Protein AF-A0A356R6W8-F1 (afdb_monomer_lite)

pLDDT: mean 94.76, std 9.25, range [46.16, 98.75]

Foldseek 3Di:
DVDDQPDFADPLQVLLFFDPVCNVVDDPFTWAADLDQDDQFGIAGPVSPDTDGQVRTPDHAQSNDPDPQRDQAQLPGDGLVQLLVCCLPPVDDCVLVVLVVCVVVVSGPLSRRHSRSDDSSVVVVVSNVVSNVCVVVVND

Structure (mmCIF, N/CA/C/O backbone):
data_AF-A0A356R6W8-F1
#
_entry.id   AF-A0A356R6W8-F1
#
loop_
_atom_site.group_PDB
_atom_site.id
_atom_site.type_symbol
_atom_site.label_atom_id
_atom_site.label_alt_id
_atom_site.label_comp_id
_atom_site.label_asym_id
_atom_site.label_entity_id
_atom_site.label_seq_id
_atom_site.pdbx_PDB_ins_code
_atom_site.Cartn_x
_atom_site.Cartn_y
_atom_site.Cartn_z
_atom_site.occupancy
_atom_site.B_iso_or_equiv
_atom_site.auth_seq_id
_atom_site.auth_comp_id
_atom_site.auth_asym_id
_atom_site.auth_atom_id
_atom_site.pdbx_PDB_model_num
ATOM 1 N N . MET A 1 1 ? 0.625 14.609 -14.101 1.00 47.19 1 MET A N 1
ATOM 2 C CA . MET A 1 1 ? 0.815 14.071 -12.732 1.00 47.19 1 MET A CA 1
ATOM 3 C C . MET A 1 1 ? 0.903 15.241 -11.751 1.00 47.19 1 MET A C 1
ATOM 5 O O . MET A 1 1 ? 1.770 16.088 -11.930 1.00 47.19 1 MET A O 1
ATOM 9 N N . ASN A 1 2 ? -0.003 15.350 -10.770 1.00 46.16 2 ASN A N 1
ATOM 10 C CA . ASN A 1 2 ? 0.081 16.387 -9.728 1.00 46.16 2 ASN A CA 1
ATOM 11 C C . ASN A 1 2 ? 1.222 16.033 -8.756 1.00 46.16 2 ASN A C 1
ATOM 13 O O . ASN A 1 2 ? 1.023 15.275 -7.814 1.00 46.16 2 ASN A O 1
ATOM 17 N N . GLY A 1 3 ? 2.418 16.563 -9.033 1.00 51.72 3 GLY A N 1
ATOM 18 C CA . GLY A 1 3 ? 3.657 16.299 -8.295 1.00 51.72 3 GLY A CA 1
ATOM 19 C C . GLY A 1 3 ? 4.429 15.104 -8.860 1.00 51.72 3 GLY A C 1
ATOM 20 O O . GLY A 1 3 ? 3.899 13.998 -8.941 1.00 51.72 3 GLY A O 1
ATOM 21 N N . LYS A 1 4 ? 5.690 15.317 -9.264 1.00 49.75 4 LYS A N 1
ATOM 22 C CA . LYS A 1 4 ? 6.580 14.215 -9.653 1.00 49.75 4 LYS A CA 1
ATOM 23 C C . LYS A 1 4 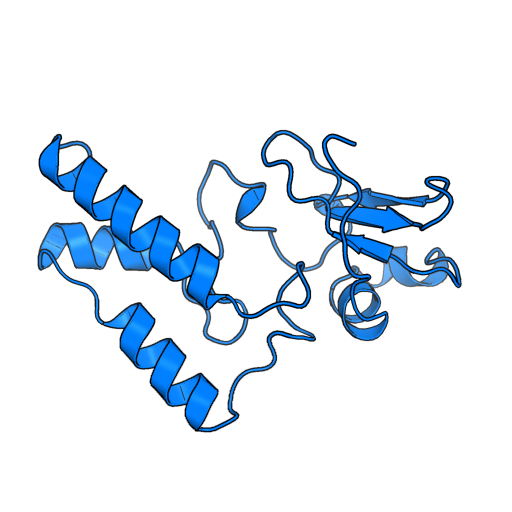? 6.798 13.310 -8.433 1.00 49.75 4 LYS A C 1
ATOM 25 O O . LYS A 1 4 ? 7.218 13.823 -7.390 1.00 49.75 4 LYS A O 1
ATOM 30 N N . PRO A 1 5 ? 6.539 11.997 -8.532 1.00 57.72 5 PRO A N 1
ATOM 31 C CA . PRO A 1 5 ? 6.929 11.053 -7.496 1.00 57.72 5 PRO A CA 1
ATOM 32 C C . PRO A 1 5 ? 8.425 11.219 -7.202 1.00 57.72 5 PRO A C 1
ATOM 34 O O . PRO A 1 5 ? 9.250 11.236 -8.113 1.00 57.72 5 PRO A O 1
ATOM 37 N N . THR A 1 6 ? 8.786 11.413 -5.936 1.00 67.94 6 THR A N 1
ATOM 38 C CA . THR A 1 6 ? 10.142 11.865 -5.580 1.00 67.94 6 THR A CA 1
ATOM 39 C C . THR A 1 6 ? 11.169 10.736 -5.537 1.00 67.94 6 THR A C 1
ATOM 41 O O . THR A 1 6 ? 12.367 11.014 -5.492 1.00 67.94 6 THR A O 1
ATOM 44 N N . LYS A 1 7 ? 10.729 9.468 -5.548 1.00 87.69 7 LYS A N 1
ATOM 45 C CA . LYS A 1 7 ? 11.596 8.282 -5.542 1.00 87.69 7 LYS A CA 1
ATOM 46 C C . LYS A 1 7 ? 11.011 7.156 -6.403 1.00 87.69 7 LYS A C 1
ATOM 48 O O . LYS A 1 7 ? 9.799 6.935 -6.334 1.00 87.69 7 LYS A O 1
ATOM 53 N N . PRO A 1 8 ? 11.845 6.441 -7.177 1.00 94.50 8 PRO A N 1
ATOM 54 C CA . PRO A 1 8 ? 11.408 5.260 -7.904 1.00 94.50 8 PRO A CA 1
ATOM 55 C C . PRO A 1 8 ? 11.105 4.109 -6.938 1.00 94.50 8 PRO A C 1
ATOM 57 O O . PRO A 1 8 ? 11.690 4.003 -5.857 1.00 94.50 8 PRO A O 1
ATOM 60 N N . VAL A 1 9 ? 10.200 3.233 -7.357 1.00 96.38 9 VAL A N 1
ATOM 61 C CA . VAL A 1 9 ? 9.933 1.951 -6.705 1.00 96.38 9 VAL A CA 1
ATOM 62 C C . VAL A 1 9 ? 10.989 0.949 -7.164 1.00 96.38 9 VAL A C 1
ATOM 64 O O . VAL A 1 9 ? 11.417 0.972 -8.321 1.00 96.38 9 VAL A O 1
ATOM 67 N N . ALA A 1 10 ? 11.426 0.061 -6.270 1.00 96.31 10 ALA A N 1
ATOM 68 C CA . ALA A 1 10 ? 12.374 -0.975 -6.647 1.00 96.31 10 ALA A CA 1
ATOM 69 C C . ALA A 1 10 ? 11.777 -1.867 -7.747 1.00 96.31 10 ALA A C 1
ATOM 71 O O . ALA A 1 10 ? 10.622 -2.291 -7.684 1.00 96.31 10 ALA A O 1
ATOM 72 N N . ARG A 1 11 ? 12.590 -2.198 -8.754 1.00 95.00 11 ARG A N 1
ATOM 73 C CA . ARG A 1 11 ? 12.164 -3.054 -9.871 1.00 95.00 11 ARG A CA 1
ATOM 74 C C . ARG A 1 11 ? 11.606 -4.397 -9.390 1.00 95.00 11 ARG A C 1
ATOM 76 O O . ARG A 1 11 ? 10.604 -4.870 -9.911 1.00 95.00 11 ARG A O 1
ATOM 83 N N . THR A 1 12 ? 12.210 -4.957 -8.345 1.00 95.62 12 THR A N 1
ATOM 84 C CA . THR A 1 12 ? 11.780 -6.203 -7.700 1.00 95.62 12 THR A CA 1
ATOM 85 C C . THR A 1 12 ? 10.377 -6.122 -7.098 1.00 95.62 12 THR A C 1
ATOM 87 O O . THR A 1 12 ? 9.691 -7.140 -7.059 1.00 95.62 12 THR A O 1
ATOM 90 N N . THR A 1 13 ? 9.920 -4.945 -6.656 1.00 97.56 13 THR A N 1
ATOM 91 C CA . THR A 1 13 ? 8.532 -4.721 -6.221 1.00 97.56 13 THR A CA 1
ATOM 92 C C . THR A 1 13 ? 7.585 -4.819 -7.410 1.00 97.56 13 THR A C 1
ATOM 94 O O . THR A 1 13 ? 6.627 -5.584 -7.375 1.00 97.56 13 THR A O 1
ATOM 97 N N . VAL A 1 14 ? 7.878 -4.080 -8.487 1.00 97.69 14 VAL A N 1
ATOM 98 C CA . VAL A 1 14 ? 7.026 -4.022 -9.684 1.00 97.69 14 VAL A CA 1
ATOM 99 C C . VAL A 1 14 ? 6.921 -5.408 -10.321 1.00 97.69 14 VAL A C 1
ATOM 101 O O . VAL A 1 14 ? 5.825 -5.924 -10.514 1.00 97.69 14 VAL A O 1
ATOM 104 N N . GLU A 1 15 ? 8.055 -6.067 -10.560 1.00 96.69 15 GLU A N 1
ATOM 105 C CA . GLU A 1 15 ? 8.105 -7.429 -11.107 1.00 96.69 15 GLU A CA 1
ATOM 106 C C . GLU A 1 15 ? 7.473 -8.472 -10.180 1.00 96.69 15 G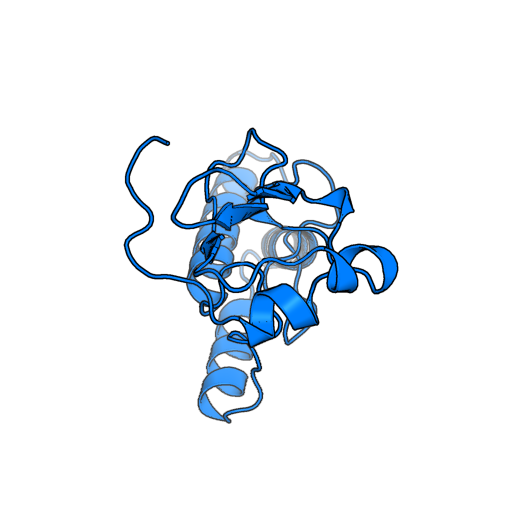LU A C 1
ATOM 108 O O . GLU A 1 15 ? 6.880 -9.445 -10.651 1.00 96.69 15 GLU A O 1
ATOM 113 N N . GLY A 1 16 ? 7.621 -8.303 -8.864 1.00 97.00 16 GLY A N 1
ATOM 114 C CA . GLY A 1 16 ? 7.060 -9.205 -7.862 1.00 97.00 16 GLY A CA 1
ATOM 115 C C . GLY A 1 16 ? 5.536 -9.151 -7.807 1.00 97.00 16 GLY A C 1
ATOM 116 O O . GLY A 1 16 ? 4.907 -10.184 -7.589 1.00 97.00 16 GLY A O 1
ATOM 117 N N . LEU A 1 17 ? 4.958 -7.972 -8.046 1.00 98.31 17 LEU A N 1
ATOM 118 C CA . LEU A 1 17 ? 3.519 -7.732 -7.962 1.00 98.31 17 LEU A CA 1
ATOM 119 C C . LEU A 1 17 ? 2.791 -7.843 -9.302 1.00 98.31 17 LEU A C 1
ATOM 121 O O . LEU A 1 17 ? 1.572 -7.978 -9.298 1.00 98.31 17 LEU A O 1
ATOM 125 N N . LEU A 1 18 ? 3.488 -7.810 -10.437 1.00 98.38 18 LEU A N 1
ATOM 126 C CA . LEU A 1 18 ? 2.872 -8.046 -11.742 1.00 98.38 18 LEU A CA 1
ATOM 127 C C . LEU A 1 18 ? 2.381 -9.489 -11.889 1.00 98.38 18 LEU A C 1
ATOM 129 O O . LEU A 1 18 ? 3.084 -10.440 -11.525 1.00 98.38 18 LEU A O 1
ATOM 133 N N . LYS A 1 19 ? 1.200 -9.664 -12.493 1.00 98.62 19 LYS A N 1
ATOM 134 C CA . LYS A 1 19 ? 0.740 -10.987 -12.923 1.00 98.62 19 LYS A CA 1
ATOM 135 C C . LYS A 1 19 ? 1.705 -11.554 -13.976 1.00 98.62 19 LYS A C 1
ATOM 137 O O . LYS A 1 19 ? 2.270 -10.779 -14.758 1.00 98.62 19 LYS A O 1
ATOM 142 N N . PRO A 1 20 ? 1.942 -12.879 -13.994 1.00 98.00 20 PRO A N 1
ATOM 143 C CA . PRO A 1 20 ? 2.947 -13.500 -14.857 1.00 98.00 20 PRO A CA 1
ATOM 144 C C . PRO A 1 20 ? 2.846 -13.117 -16.338 1.00 98.00 20 PRO A C 1
ATOM 146 O O . PRO A 1 20 ? 3.873 -12.884 -16.968 1.00 98.00 20 PRO A O 1
ATOM 149 N N . GLU A 1 21 ? 1.631 -12.994 -16.869 1.00 97.88 21 GLU A N 1
ATOM 150 C CA . GLU A 1 21 ? 1.344 -12.659 -18.266 1.00 97.88 21 GLU A CA 1
ATOM 151 C C . GLU A 1 21 ? 1.803 -11.252 -18.679 1.00 97.88 21 GLU A C 1
ATOM 153 O O . GLU A 1 21 ? 2.083 -11.027 -19.854 1.00 97.88 21 GLU A O 1
ATOM 158 N N . PHE A 1 22 ? 1.947 -10.320 -17.731 1.00 97.69 22 PHE A N 1
ATOM 159 C CA . PHE A 1 22 ? 2.393 -8.952 -18.011 1.00 97.69 22 PHE A CA 1
ATOM 160 C C . PHE A 1 22 ? 3.902 -8.758 -17.829 1.00 97.69 22 PHE A C 1
ATOM 162 O O . PHE A 1 22 ? 4.459 -7.790 -18.345 1.00 97.69 22 PHE A O 1
ATOM 169 N N . LYS A 1 23 ? 4.594 -9.675 -17.137 1.00 96.38 23 LYS A N 1
ATOM 170 C CA . LYS A 1 23 ? 6.039 -9.550 -16.866 1.00 96.38 23 LYS A CA 1
ATOM 171 C C . LYS A 1 23 ? 6.907 -9.435 -18.127 1.00 96.38 23 LYS A C 1
ATOM 173 O O . LYS A 1 23 ? 7.822 -8.614 -18.095 1.00 96.38 23 LYS A O 1
ATOM 178 N N . PRO A 1 24 ? 6.652 -10.172 -19.231 1.00 96.44 24 PRO A N 1
ATOM 179 C CA . PRO A 1 24 ? 7.453 -10.049 -20.452 1.00 96.44 24 PRO A CA 1
ATOM 180 C C . PRO A 1 24 ? 7.430 -8.653 -21.089 1.00 96.44 24 PRO A C 1
ATOM 182 O O . PRO A 1 24 ? 8.354 -8.312 -21.820 1.00 96.44 24 PRO A O 1
ATOM 185 N N . ASN A 1 25 ? 6.403 -7.848 -20.799 1.00 93.81 25 ASN A N 1
ATOM 186 C CA . ASN A 1 25 ? 6.230 -6.511 -21.369 1.00 93.81 25 ASN A CA 1
ATOM 187 C C . ASN A 1 25 ? 6.855 -5.404 -20.504 1.00 93.81 25 ASN A C 1
ATOM 189 O O . ASN A 1 25 ? 6.845 -4.241 -20.902 1.00 93.81 25 ASN A O 1
ATOM 193 N N . LEU A 1 26 ? 7.398 -5.736 -19.326 1.00 95.19 26 LEU A N 1
ATOM 194 C CA . LEU A 1 26 ? 7.961 -4.738 -18.424 1.00 95.19 26 LEU A CA 1
ATOM 195 C C . LEU A 1 26 ? 9.254 -4.141 -18.997 1.00 95.19 26 LEU A C 1
ATOM 197 O O . LEU A 1 26 ? 10.270 -4.827 -19.139 1.00 95.19 26 LEU A O 1
ATOM 201 N N . LEU A 1 27 ? 9.248 -2.832 -19.246 1.00 95.19 27 LEU A N 1
ATOM 202 C CA . LEU A 1 27 ? 10.391 -2.135 -19.827 1.00 95.19 27 LEU A CA 1
ATOM 203 C C . LEU A 1 27 ? 11.578 -2.042 -18.846 1.00 95.19 27 LEU A C 1
ATOM 205 O O . LEU A 1 27 ? 11.397 -2.022 -17.621 1.00 95.19 27 LEU A O 1
ATOM 209 N N . PRO A 1 28 ? 12.826 -1.960 -19.345 1.00 93.88 28 PRO A N 1
ATOM 210 C CA . PRO A 1 28 ? 14.029 -1.774 -18.532 1.00 93.88 28 PRO A CA 1
ATOM 211 C C . PRO A 1 28 ? 14.178 -0.322 -18.030 1.00 93.88 28 PRO A C 1
ATOM 213 O O . PRO A 1 28 ? 15.227 0.290 -18.193 1.00 93.88 28 PRO A O 1
ATOM 216 N N . GLN A 1 29 ? 13.121 0.242 -17.437 1.00 93.06 29 GLN A N 1
ATOM 217 C CA . GLN A 1 29 ? 13.063 1.625 -16.954 1.00 93.06 29 GLN A CA 1
ATOM 218 C C . GLN A 1 29 ? 12.813 1.698 -15.441 1.00 93.06 29 GLN A C 1
ATOM 220 O O . GLN A 1 29 ? 12.392 0.720 -14.811 1.00 93.06 29 GLN A O 1
ATOM 225 N N . SER A 1 30 ? 13.057 2.877 -14.862 1.00 95.19 30 SER A N 1
ATOM 226 C CA . SER A 1 30 ? 12.581 3.217 -13.520 1.00 95.19 30 SER A CA 1
ATOM 227 C C . SER A 1 30 ? 11.064 3.378 -13.533 1.00 95.19 30 SER A C 1
ATOM 229 O O . SER A 1 30 ? 10.505 3.946 -14.469 1.00 95.19 30 SER A O 1
ATOM 231 N N . TYR A 1 31 ? 10.406 2.912 -12.474 1.00 96.81 31 TYR A N 1
ATOM 232 C CA . TYR A 1 31 ? 8.965 3.046 -12.291 1.00 96.81 31 TYR A CA 1
ATOM 233 C C . TYR A 1 31 ? 8.656 3.835 -11.030 1.00 96.81 31 TYR A C 1
ATOM 235 O O . TYR A 1 31 ? 9.331 3.703 -10.008 1.00 96.81 31 TYR A O 1
ATOM 243 N N . TYR A 1 32 ? 7.589 4.617 -11.089 1.00 96.75 32 TYR A N 1
ATOM 244 C CA . TYR A 1 32 ? 7.131 5.456 -9.998 1.00 96.75 32 TYR A CA 1
ATOM 245 C C . TYR A 1 32 ? 5.704 5.100 -9.616 1.00 96.75 32 TYR A C 1
ATOM 247 O O . TYR A 1 32 ? 4.852 4.903 -10.480 1.00 96.75 32 TYR A O 1
ATOM 255 N N . PHE A 1 33 ? 5.437 5.041 -8.313 1.00 96.56 33 PHE A N 1
ATOM 256 C CA . PHE A 1 33 ? 4.100 4.776 -7.803 1.00 96.56 33 PHE A CA 1
ATOM 257 C C . PHE A 1 33 ? 3.186 5.988 -8.005 1.00 96.56 33 PHE A C 1
ATOM 259 O O . PHE A 1 33 ? 3.497 7.097 -7.564 1.00 96.56 33 PHE A O 1
ATOM 266 N N . CYS A 1 34 ? 2.038 5.772 -8.639 1.00 95.25 34 CYS A N 1
ATOM 267 C CA . CYS A 1 34 ? 0.985 6.769 -8.749 1.00 95.25 34 CYS A CA 1
ATOM 268 C C . CYS A 1 34 ? 0.097 6.718 -7.500 1.00 95.25 34 CYS A C 1
ATOM 270 O O . CYS A 1 34 ? -0.642 5.759 -7.286 1.00 95.25 34 CYS A O 1
ATOM 272 N N . ASN A 1 35 ? 0.143 7.769 -6.682 1.00 93.12 35 ASN A N 1
ATOM 273 C CA . ASN A 1 35 ? -0.604 7.852 -5.425 1.00 93.12 35 ASN A CA 1
ATOM 274 C C . ASN A 1 35 ? -1.987 8.522 -5.546 1.00 93.12 35 ASN A C 1
ATOM 276 O O . ASN A 1 35 ? -2.644 8.729 -4.529 1.00 93.12 35 ASN A O 1
ATOM 280 N N . ALA A 1 36 ? -2.423 8.888 -6.754 1.00 93.56 36 ALA A N 1
ATOM 281 C CA . ALA A 1 36 ? -3.743 9.476 -6.966 1.00 93.56 36 ALA A CA 1
ATOM 282 C C . ALA A 1 36 ? -4.830 8.404 -6.754 1.00 93.56 36 ALA A C 1
ATOM 284 O O . ALA A 1 36 ? -4.765 7.384 -7.433 1.00 93.56 36 ALA A O 1
ATOM 285 N N . PRO A 1 37 ? -5.800 8.578 -5.841 1.00 92.00 37 PRO A N 1
ATOM 286 C CA . PRO A 1 37 ? -6.778 7.530 -5.539 1.00 92.00 37 PRO A CA 1
ATOM 287 C C . PRO A 1 37 ? -7.729 7.249 -6.711 1.00 92.00 37 PRO A C 1
ATOM 289 O O . PRO A 1 37 ? -8.020 6.093 -6.998 1.00 92.00 37 PRO A O 1
ATOM 292 N N . ASP A 1 38 ? -8.117 8.291 -7.452 1.00 90.31 38 ASP A N 1
ATOM 293 C CA . ASP A 1 38 ? -9.145 8.235 -8.501 1.00 90.31 38 ASP A CA 1
ATOM 294 C C . ASP A 1 38 ? -8.592 7.831 -9.884 1.00 90.31 38 ASP A C 1
ATOM 296 O O . ASP A 1 38 ? -9.019 8.347 -10.918 1.00 90.31 38 ASP A O 1
ATOM 300 N N . CYS A 1 39 ? -7.588 6.949 -9.932 1.00 93.06 39 CYS A N 1
ATOM 301 C CA . CYS A 1 39 ? -7.095 6.401 -11.196 1.00 93.06 39 CYS A CA 1
ATOM 302 C C . CYS A 1 39 ? -6.551 4.973 -11.072 1.00 93.06 39 CYS A C 1
ATOM 304 O O . CYS A 1 39 ? -5.884 4.620 -10.095 1.00 93.06 39 CYS A O 1
ATOM 306 N N . ASP A 1 40 ? -6.742 4.182 -12.129 1.00 96.62 40 ASP A N 1
ATOM 307 C CA . ASP A 1 40 ? -6.312 2.779 -12.175 1.00 96.62 40 ASP A CA 1
ATOM 308 C C . ASP A 1 40 ? -4.810 2.596 -12.408 1.00 96.62 40 ASP A C 1
ATOM 310 O O . ASP A 1 40 ? -4.292 1.488 -12.296 1.00 96.62 40 ASP A O 1
ATOM 314 N N . ILE A 1 41 ? -4.080 3.666 -12.717 1.00 97.62 41 ILE A N 1
ATOM 315 C CA . ILE A 1 41 ? -2.630 3.610 -12.907 1.00 97.62 41 ILE A CA 1
ATOM 316 C C . ILE A 1 41 ? -1.956 3.400 -11.548 1.00 97.62 41 ILE A C 1
ATOM 318 O O . ILE A 1 41 ? -2.134 4.196 -10.627 1.00 97.62 41 ILE A O 1
ATOM 322 N N . VAL A 1 42 ? -1.137 2.357 -11.433 1.00 98.00 42 VAL A N 1
ATOM 323 C CA . VAL A 1 42 ? -0.342 2.027 -10.241 1.00 98.00 42 VAL A CA 1
ATOM 324 C C . VAL A 1 42 ? 1.111 2.442 -10.428 1.00 98.00 42 VAL A C 1
ATOM 326 O O . VAL A 1 42 ? 1.668 3.090 -9.541 1.00 98.00 42 VAL A O 1
ATOM 329 N N . TYR A 1 43 ? 1.707 2.130 -11.583 1.00 97.62 43 TYR A N 1
ATOM 330 C CA . TYR A 1 43 ? 3.073 2.534 -11.913 1.00 97.62 43 TYR A CA 1
ATOM 331 C C . TYR A 1 43 ? 3.150 3.281 -13.236 1.00 97.62 43 TYR A C 1
ATOM 333 O O . TYR A 1 43 ? 2.474 2.927 -14.200 1.00 97.62 43 TYR A O 1
ATOM 341 N N . VAL A 1 44 ? 4.026 4.280 -13.276 1.00 96.12 44 VAL A N 1
ATOM 342 C CA . VAL A 1 44 ? 4.375 5.046 -14.478 1.00 96.12 44 VAL A CA 1
ATOM 343 C C . VAL A 1 44 ? 5.879 4.937 -14.685 1.00 96.12 44 VAL A C 1
ATOM 345 O O . VAL A 1 44 ? 6.633 5.103 -13.720 1.00 96.12 44 VAL A O 1
ATOM 348 N N . SER A 1 45 ? 6.316 4.605 -15.898 1.00 95.44 45 SER A N 1
ATOM 349 C CA . SER A 1 45 ? 7.738 4.623 -16.250 1.00 95.44 45 SER A CA 1
ATOM 350 C C . SER A 1 45 ? 8.300 6.050 -16.227 1.00 95.44 45 SER A C 1
ATOM 352 O O . SER A 1 45 ? 7.560 7.024 -16.336 1.00 95.44 45 SER A O 1
ATOM 354 N N . GLU A 1 46 ? 9.617 6.195 -16.090 1.00 91.12 46 GLU A N 1
ATOM 355 C CA . GLU A 1 46 ? 10.296 7.501 -16.128 1.00 91.12 46 GLU A CA 1
ATOM 356 C C . GLU A 1 46 ? 10.004 8.304 -17.406 1.00 91.12 46 GLU A C 1
ATOM 358 O O . GLU A 1 46 ? 9.871 9.525 -17.337 1.00 91.12 46 GLU A O 1
ATOM 363 N N . GLY A 1 47 ? 9.863 7.625 -18.550 1.00 88.19 47 GLY A N 1
ATOM 364 C CA . GLY A 1 47 ? 9.493 8.240 -19.827 1.00 88.19 47 GLY A CA 1
ATOM 365 C C . GLY A 1 47 ? 7.991 8.464 -20.034 1.00 88.19 47 GLY A C 1
ATOM 366 O O . GLY A 1 47 ? 7.611 8.982 -21.079 1.00 88.19 47 GLY A O 1
ATOM 367 N N . GLU A 1 48 ? 7.143 8.057 -19.080 1.00 89.88 48 GLU A N 1
ATOM 368 C CA . GLU A 1 48 ? 5.670 8.047 -19.179 1.00 89.88 48 GLU A CA 1
ATOM 369 C C . GLU A 1 48 ? 5.113 7.260 -20.392 1.00 89.88 48 GLU A C 1
ATOM 371 O O . GLU A 1 48 ? 3.937 7.364 -20.734 1.00 89.88 48 GLU A O 1
ATOM 376 N N . ASP A 1 49 ? 5.942 6.427 -21.021 1.00 92.00 49 ASP A N 1
ATOM 377 C CA . ASP A 1 49 ? 5.646 5.606 -22.201 1.00 92.00 49 ASP A CA 1
ATOM 378 C C . ASP A 1 49 ? 5.102 4.210 -21.854 1.00 92.00 49 ASP A C 1
ATOM 380 O O . ASP A 1 49 ? 4.639 3.479 -22.731 1.00 92.00 49 ASP A O 1
ATOM 384 N N . HIS A 1 50 ? 5.133 3.837 -20.573 1.00 95.62 50 HIS A N 1
ATOM 385 C CA . HIS A 1 50 ? 4.618 2.570 -20.078 1.00 95.62 50 HIS A CA 1
ATOM 386 C C . HIS A 1 50 ? 3.875 2.744 -18.756 1.00 95.62 50 HIS A C 1
ATOM 388 O O . HIS A 1 50 ? 4.414 3.229 -17.755 1.00 95.62 50 HIS A O 1
ATOM 394 N N . LEU A 1 51 ? 2.634 2.264 -18.741 1.00 96.75 51 LEU A N 1
ATOM 395 C CA . LEU A 1 51 ? 1.733 2.326 -17.600 1.00 96.75 51 LEU A CA 1
ATOM 396 C C . LEU A 1 51 ? 1.430 0.915 -17.111 1.00 96.75 51 LEU A C 1
ATOM 398 O O . LEU A 1 51 ? 1.155 0.021 -17.905 1.00 96.75 51 LEU A O 1
ATOM 402 N N . VAL A 1 52 ? 1.454 0.732 -15.794 1.00 98.06 52 VAL A N 1
ATOM 403 C CA . VAL A 1 52 ? 0.956 -0.482 -15.144 1.00 98.06 52 VAL A CA 1
ATOM 404 C C . VAL A 1 52 ? -0.309 -0.125 -14.388 1.00 98.06 52 VAL A C 1
ATOM 406 O O . VAL A 1 52 ? -0.281 0.756 -13.525 1.00 98.06 52 VAL A O 1
ATOM 409 N N . THR A 1 53 ? -1.402 -0.813 -14.691 1.00 98.25 53 THR A N 1
ATOM 410 C CA . THR A 1 53 ? -2.719 -0.595 -14.088 1.00 98.25 53 THR A CA 1
ATOM 411 C C . THR A 1 53 ? -3.048 -1.646 -13.029 1.00 98.25 53 THR A C 1
ATOM 413 O O . THR A 1 53 ? -2.406 -2.693 -12.957 1.00 98.25 53 THR A O 1
ATOM 416 N N . LYS A 1 54 ? -4.034 -1.368 -12.167 1.00 97.62 54 LYS A N 1
ATOM 417 C CA . LYS A 1 54 ? -4.440 -2.240 -11.044 1.00 97.62 54 LYS A CA 1
ATOM 418 C C . LYS A 1 54 ? -4.695 -3.690 -11.464 1.00 97.62 54 LYS A C 1
ATOM 420 O O . LYS A 1 54 ? -4.293 -4.613 -10.765 1.00 97.62 54 LYS A O 1
ATOM 425 N N . ASP A 1 55 ? -5.351 -3.888 -12.600 1.00 97.75 55 ASP A N 1
ATOM 426 C CA . ASP A 1 55 ? -5.709 -5.193 -13.159 1.00 97.75 55 ASP A CA 1
ATOM 427 C C . ASP A 1 55 ? -4.496 -6.014 -13.624 1.00 97.75 55 ASP A C 1
ATOM 429 O O . ASP A 1 55 ? -4.611 -7.232 -13.776 1.00 97.75 55 ASP A O 1
ATOM 433 N N . MET A 1 56 ? -3.327 -5.387 -13.778 1.00 98.56 56 MET A N 1
ATOM 434 C CA . MET A 1 56 ? -2.070 -6.069 -14.081 1.00 98.56 56 MET A CA 1
ATOM 435 C C . MET A 1 56 ? -1.361 -6.626 -12.842 1.00 98.56 56 MET A C 1
ATOM 437 O O . MET A 1 56 ? -0.393 -7.374 -12.988 1.00 98.56 56 MET A O 1
ATOM 441 N N . LEU A 1 57 ? -1.804 -6.281 -11.627 1.00 98.62 57 LEU A N 1
ATOM 442 C CA . LEU A 1 57 ? -1.181 -6.729 -10.380 1.00 98.62 57 LEU A CA 1
ATOM 443 C C . LEU A 1 57 ? -1.861 -7.979 -9.800 1.00 98.62 57 LEU A C 1
ATOM 445 O O . LEU A 1 57 ? -3.055 -8.212 -9.976 1.00 98.62 57 LEU A O 1
ATOM 449 N N . ILE A 1 58 ? -1.096 -8.778 -9.052 1.00 98.38 58 ILE A N 1
ATOM 450 C CA . ILE A 1 58 ? -1.583 -9.937 -8.281 1.00 98.38 58 ILE A CA 1
ATOM 451 C C . ILE A 1 58 ? -2.255 -9.540 -6.956 1.00 98.38 58 ILE A C 1
ATOM 453 O O . ILE A 1 58 ? -2.786 -10.396 -6.255 1.00 98.38 58 ILE A O 1
ATOM 457 N N . VAL A 1 59 ? -2.209 -8.256 -6.592 1.00 98.19 59 VAL A N 1
ATOM 458 C CA . VAL A 1 59 ? -2.810 -7.697 -5.375 1.00 98.19 59 VAL A CA 1
ATOM 459 C C . VAL A 1 59 ? -3.709 -6.514 -5.724 1.00 98.19 59 VAL A C 1
ATOM 461 O O . VAL A 1 59 ? -3.426 -5.772 -6.663 1.00 98.19 59 VAL A O 1
ATOM 464 N N . ARG A 1 60 ? -4.757 -6.293 -4.925 1.00 98.12 60 ARG A N 1
ATOM 465 C CA . ARG A 1 60 ? -5.504 -5.024 -4.927 1.00 98.12 60 ARG A CA 1
ATOM 466 C C . ARG A 1 60 ? -4.638 -3.916 -4.344 1.00 98.12 60 ARG A C 1
ATOM 468 O O . ARG A 1 60 ? -3.830 -4.179 -3.457 1.00 98.12 60 ARG A O 1
ATOM 475 N N . VAL A 1 61 ? -4.813 -2.680 -4.806 1.00 98.25 61 VAL A N 1
ATOM 476 C CA . VAL A 1 61 ? -4.000 -1.547 -4.344 1.00 98.25 61 VAL A CA 1
ATOM 477 C C . VAL A 1 61 ? -4.856 -0.660 -3.457 1.00 98.25 61 VAL A C 1
ATOM 479 O O . VAL A 1 61 ? -5.627 0.136 -3.968 1.00 98.25 61 VAL A O 1
ATOM 482 N N . GLY A 1 62 ? -4.701 -0.772 -2.135 1.00 97.69 62 GLY A N 1
ATOM 483 C CA . GLY A 1 62 ? -5.597 -0.153 -1.146 1.00 97.69 62 GLY A CA 1
ATOM 484 C C . GLY A 1 62 ? -5.969 1.309 -1.405 1.00 97.69 62 GLY A C 1
ATOM 485 O O . GLY A 1 62 ? -7.147 1.640 -1.397 1.00 97.69 62 GLY A O 1
ATOM 486 N N . ILE A 1 63 ? -5.005 2.181 -1.723 1.00 96.12 63 ILE A N 1
ATOM 487 C CA . ILE A 1 63 ? -5.296 3.604 -1.998 1.00 96.12 63 ILE A CA 1
ATOM 488 C C . ILE A 1 63 ? -6.151 3.844 -3.256 1.00 96.12 63 ILE A C 1
ATOM 490 O O . ILE A 1 63 ? -6.587 4.966 -3.481 1.00 96.12 63 ILE A O 1
ATOM 494 N N . LYS A 1 64 ? -6.326 2.821 -4.096 1.00 97.06 64 LYS A N 1
ATOM 495 C CA . LYS A 1 64 ? -7.100 2.840 -5.340 1.00 97.06 64 LYS A CA 1
ATOM 496 C C . LYS A 1 64 ? -8.448 2.138 -5.206 1.00 97.06 64 LYS A C 1
ATOM 498 O O . LYS A 1 64 ? -9.152 2.004 -6.204 1.00 97.06 64 LYS A O 1
ATOM 503 N N . GLU A 1 65 ? -8.768 1.592 -4.035 1.00 97.25 65 GLU A N 1
ATOM 504 C CA . GLU A 1 65 ? -10.029 0.898 -3.798 1.00 97.25 65 GLU A CA 1
ATOM 505 C C . GLU A 1 65 ? -10.987 1.792 -3.007 1.00 97.25 65 GLU A C 1
AT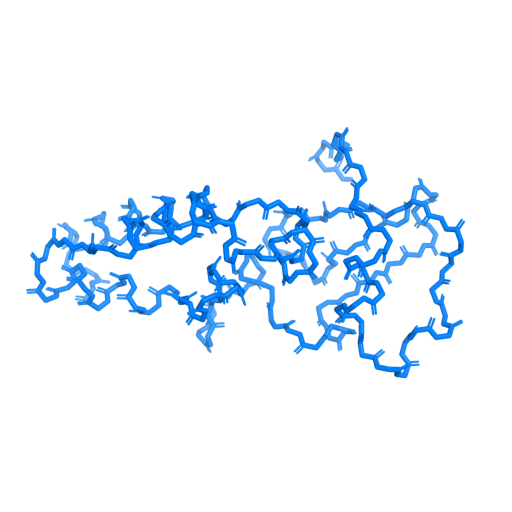OM 507 O O . GLU A 1 65 ? -10.580 2.539 -2.119 1.00 97.25 65 GLU A O 1
ATOM 512 N N . THR A 1 66 ? -12.276 1.689 -3.316 1.00 94.50 66 THR A N 1
ATOM 513 C CA . THR A 1 66 ? -13.376 2.304 -2.552 1.00 94.50 66 THR A CA 1
ATOM 514 C C . THR A 1 66 ? -14.203 1.255 -1.805 1.00 94.50 66 THR A C 1
ATOM 516 O O . THR A 1 66 ? -14.806 1.553 -0.771 1.00 94.50 66 THR A O 1
ATOM 519 N N . GLU A 1 67 ? -14.169 0.014 -2.292 1.00 95.06 67 GLU A N 1
ATOM 520 C CA . GLU A 1 67 ? -14.890 -1.142 -1.769 1.00 95.06 67 GLU A CA 1
ATOM 521 C C . GLU A 1 67 ? -13.930 -2.205 -1.235 1.00 95.06 67 GLU A C 1
ATOM 523 O O . GLU A 1 67 ? -12.799 -2.359 -1.717 1.00 95.06 67 GLU A O 1
ATOM 528 N N . ASP A 1 68 ? -14.402 -2.953 -0.241 1.00 96.44 68 ASP A N 1
ATOM 529 C CA . ASP A 1 68 ? -13.615 -4.004 0.383 1.00 96.44 68 ASP A CA 1
ATOM 530 C C . ASP A 1 68 ? -13.358 -5.181 -0.584 1.00 96.44 68 ASP A C 1
ATOM 532 O O . ASP A 1 68 ? -14.191 -5.487 -1.441 1.00 96.44 68 ASP A O 1
ATOM 536 N N . PRO A 1 69 ? -12.206 -5.863 -0.458 1.00 97.25 69 PRO A N 1
ATOM 537 C CA . PRO A 1 69 ? -11.147 -5.588 0.513 1.00 97.25 69 PRO A CA 1
ATOM 538 C C . PRO A 1 69 ? -10.292 -4.371 0.120 1.00 97.25 69 PRO A C 1
ATOM 540 O O . PRO A 1 69 ? -9.915 -4.206 -1.047 1.00 97.25 69 PRO A O 1
ATOM 543 N N . ILE A 1 70 ? -9.961 -3.536 1.115 1.00 98.44 70 ILE A N 1
ATOM 544 C CA . ILE A 1 70 ? -9.014 -2.413 1.005 1.00 98.44 70 ILE A CA 1
ATOM 545 C C . ILE A 1 70 ? -7.750 -2.752 1.810 1.00 98.44 70 ILE A C 1
ATOM 547 O O . ILE A 1 70 ? -7.726 -2.539 3.030 1.00 98.44 70 ILE A O 1
ATOM 551 N N . PRO A 1 71 ? -6.690 -3.271 1.159 1.00 98.62 71 PRO A N 1
ATOM 552 C CA . PRO A 1 71 ? -5.467 -3.664 1.849 1.00 98.62 71 PRO A CA 1
ATOM 553 C C . PRO A 1 71 ? -4.725 -2.471 2.451 1.00 98.62 71 PRO A C 1
ATOM 555 O O . PRO A 1 71 ? -4.486 -1.469 1.776 1.00 98.62 71 PRO A O 1
ATOM 558 N N . LEU A 1 72 ? -4.284 -2.607 3.703 1.00 98.62 72 LEU A N 1
ATOM 559 C CA . LEU A 1 72 ? -3.429 -1.624 4.375 1.00 98.62 72 LEU A CA 1
ATOM 560 C C . LEU A 1 72 ? -2.011 -2.166 4.575 1.00 98.62 72 LEU A C 1
ATOM 562 O O . LEU A 1 72 ? -1.035 -1.488 4.257 1.00 98.62 72 LEU A O 1
ATOM 566 N N . CYS A 1 73 ? -1.876 -3.398 5.075 1.00 98.75 73 CYS A N 1
ATOM 567 C CA . CYS A 1 73 ? -0.591 -4.042 5.338 1.00 98.75 73 CYS A CA 1
ATOM 568 C C . CYS A 1 73 ? -0.451 -5.358 4.566 1.00 98.75 73 CYS A C 1
ATOM 570 O O . CYS A 1 73 ? -0.811 -6.426 5.054 1.00 98.75 73 CYS A O 1
ATOM 572 N N . TYR A 1 74 ? 0.193 -5.298 3.404 1.00 98.38 74 TYR A N 1
ATOM 573 C CA . TYR A 1 74 ? 0.448 -6.464 2.547 1.00 98.38 74 TYR A CA 1
ATOM 574 C C . TYR A 1 74 ? 1.346 -7.534 3.183 1.00 98.38 74 TYR A C 1
ATOM 576 O O . TYR A 1 74 ? 1.302 -8.690 2.787 1.00 98.38 74 TYR A O 1
ATOM 584 N N . CYS A 1 75 ? 2.175 -7.171 4.168 1.00 98.38 75 CYS A N 1
ATOM 585 C CA . CYS A 1 75 ? 3.052 -8.137 4.837 1.00 98.38 75 CYS A CA 1
ATOM 586 C C . CYS A 1 75 ? 2.295 -9.040 5.812 1.00 98.38 75 CYS A C 1
ATOM 588 O O . CYS A 1 75 ? 2.694 -10.182 6.018 1.00 98.38 75 CYS A O 1
ATOM 590 N N . PHE A 1 76 ? 1.254 -8.506 6.454 1.00 98.44 76 PHE A N 1
ATOM 591 C CA . PHE A 1 76 ? 0.589 -9.153 7.586 1.00 98.44 76 PHE A CA 1
ATOM 592 C C . PHE A 1 76 ? -0.920 -9.321 7.386 1.00 98.44 76 PHE A C 1
ATOM 594 O O . PHE A 1 76 ? -1.585 -9.794 8.298 1.00 98.44 76 PHE A O 1
ATOM 601 N N . GLY A 1 77 ? -1.438 -8.964 6.207 1.00 98.25 77 GLY A N 1
ATOM 602 C CA . GLY A 1 77 ? -2.824 -9.201 5.813 1.00 98.25 77 GLY A CA 1
ATOM 603 C C . GLY A 1 77 ? -3.847 -8.290 6.485 1.00 98.25 77 GLY A C 1
ATOM 604 O O . GLY A 1 77 ? -5.006 -8.664 6.531 1.00 98.25 77 GLY A O 1
ATOM 605 N N . PHE A 1 78 ? -3.440 -7.128 7.014 1.00 98.75 78 PHE A N 1
ATOM 606 C CA . PHE A 1 78 ? -4.400 -6.184 7.596 1.00 98.75 78 PHE A CA 1
ATOM 607 C C . PHE A 1 78 ? -5.060 -5.321 6.525 1.00 98.75 78 PHE A C 1
ATOM 609 O O . PHE A 1 78 ? -4.382 -4.728 5.675 1.00 98.75 78 PHE A O 1
ATOM 616 N N . GLU A 1 79 ? -6.370 -5.178 6.647 1.00 98.75 79 GLU A N 1
ATOM 617 C CA . GLU A 1 79 ? -7.239 -4.411 5.769 1.00 98.75 79 GLU A CA 1
ATOM 618 C C . GLU A 1 79 ? -7.978 -3.317 6.547 1.00 98.75 79 GLU A C 1
ATOM 620 O O . GLU A 1 79 ? -7.992 -3.270 7.781 1.00 98.75 79 GLU A O 1
ATOM 625 N N . ARG A 1 80 ? -8.604 -2.389 5.820 1.00 98.56 80 ARG A N 1
ATOM 626 C CA . ARG A 1 80 ? -9.387 -1.302 6.424 1.00 98.56 80 ARG A CA 1
ATOM 627 C C . ARG A 1 80 ? -10.531 -1.827 7.295 1.00 98.56 80 ARG A C 1
ATOM 629 O O . ARG A 1 80 ? -10.782 -1.246 8.352 1.00 98.56 80 ARG A O 1
ATOM 636 N N . ALA A 1 81 ? -11.173 -2.919 6.883 1.00 98.38 81 ALA A N 1
ATOM 637 C CA . ALA A 1 81 ? -12.254 -3.552 7.630 1.00 98.38 81 ALA A CA 1
ATOM 638 C C . ALA A 1 81 ? -11.805 -4.004 9.034 1.00 98.38 81 ALA A C 1
ATOM 640 O O . ALA A 1 81 ? -12.537 -3.788 9.997 1.00 98.38 81 ALA A O 1
ATOM 641 N N . ASP A 1 82 ? -10.578 -4.520 9.190 1.00 98.69 82 ASP A N 1
ATOM 642 C CA . ASP A 1 82 ? -10.042 -4.924 10.501 1.00 98.69 82 ASP A CA 1
ATOM 643 C C . ASP A 1 82 ? -9.944 -3.734 11.465 1.00 98.69 82 ASP A C 1
ATOM 645 O O . ASP A 1 82 ? -10.345 -3.808 12.630 1.00 98.69 82 ASP A O 1
ATOM 649 N N . VAL A 1 83 ? -9.431 -2.604 10.963 1.00 98.69 83 VAL A N 1
ATOM 650 C CA . VAL A 1 83 ? -9.307 -1.358 11.733 1.00 98.69 83 VAL A CA 1
ATOM 651 C C . VAL A 1 83 ? -10.686 -0.834 12.120 1.00 98.69 83 VAL A C 1
ATOM 653 O O . VAL A 1 83 ? -10.905 -0.469 13.278 1.00 98.69 83 VAL A O 1
ATOM 656 N N . GLN A 1 84 ? -11.612 -0.785 11.163 1.00 98.38 84 GLN A N 1
ATOM 657 C CA . GLN A 1 84 ? -12.976 -0.320 11.402 1.00 98.38 84 GLN A CA 1
ATOM 658 C C . GLN A 1 84 ? -13.684 -1.192 12.437 1.00 98.38 84 GLN A C 1
ATOM 660 O O . GLN A 1 84 ? -14.299 -0.653 13.356 1.00 98.38 84 GLN A O 1
ATOM 665 N N . GLU A 1 85 ? -13.528 -2.511 12.362 1.00 98.38 85 GLU A N 1
ATOM 666 C CA . GLU A 1 85 ? -14.160 -3.447 13.285 1.00 98.38 85 GLU A CA 1
ATOM 667 C C . GLU A 1 85 ? -13.635 -3.304 14.721 1.00 98.38 85 GLU A C 1
ATOM 669 O O . GLU A 1 85 ? -14.416 -3.239 15.680 1.00 98.38 85 GLU A O 1
ATOM 674 N N . ASP A 1 86 ? -12.316 -3.185 14.889 1.00 98.50 86 ASP A N 1
ATOM 675 C CA . ASP A 1 86 ? -11.697 -2.917 16.188 1.00 98.50 86 ASP A CA 1
ATOM 676 C C . ASP A 1 86 ? -12.193 -1.590 16.782 1.00 98.50 86 ASP A C 1
ATOM 678 O O . ASP A 1 86 ? -12.607 -1.528 17.948 1.00 98.50 86 ASP A O 1
ATOM 682 N N . ILE A 1 87 ? -12.202 -0.523 15.975 1.00 98.50 87 ILE A N 1
ATOM 683 C CA . ILE A 1 87 ? -12.672 0.794 16.408 1.00 98.50 87 ILE A CA 1
ATOM 684 C C . ILE A 1 87 ? -14.159 0.755 16.746 1.00 98.50 87 ILE A C 1
ATOM 686 O O . ILE A 1 87 ? -14.529 1.280 17.794 1.00 98.50 87 ILE A O 1
ATOM 690 N N . ARG A 1 88 ? -15.005 0.106 15.945 1.00 97.75 88 ARG A N 1
ATOM 691 C CA . ARG A 1 88 ? -16.446 -0.034 16.195 1.00 97.75 88 ARG A CA 1
ATOM 692 C C . ARG A 1 88 ? -16.708 -0.737 17.526 1.00 97.75 88 ARG A C 1
ATOM 694 O O . ARG A 1 88 ? -17.424 -0.205 18.374 1.00 97.75 88 ARG A O 1
ATOM 701 N N . ARG A 1 89 ? -16.051 -1.876 17.777 1.00 97.12 89 ARG A N 1
ATOM 702 C CA . ARG A 1 89 ? -16.262 -2.677 18.998 1.00 97.12 89 ARG A CA 1
ATOM 703 C C . ARG A 1 89 ? -15.611 -2.096 20.251 1.00 97.12 89 ARG A C 1
ATOM 705 O O . ARG A 1 89 ? -16.217 -2.121 21.317 1.00 97.12 89 ARG A O 1
ATOM 712 N N . LYS A 1 90 ? -14.369 -1.615 20.153 1.00 96.75 90 LYS A N 1
ATOM 713 C CA . LYS A 1 90 ? -13.499 -1.355 21.321 1.00 96.75 90 LYS A CA 1
ATOM 714 C C . LYS A 1 90 ? -13.085 0.107 21.475 1.00 96.75 90 LYS A C 1
ATOM 716 O O . LYS A 1 90 ? -12.464 0.454 22.474 1.00 96.75 90 LYS A O 1
ATOM 721 N N . ASN A 1 91 ? -13.386 0.960 20.495 1.00 96.44 91 ASN A N 1
ATOM 722 C CA . ASN A 1 91 ? -12.895 2.344 20.395 1.00 96.44 91 ASN A CA 1
ATOM 723 C C . ASN A 1 91 ? -11.364 2.463 20.296 1.00 96.44 91 ASN A C 1
ATOM 725 O O . ASN A 1 91 ? -10.784 3.521 20.540 1.00 96.44 91 ASN A O 1
ATOM 729 N N . ARG A 1 92 ? -10.689 1.360 19.975 1.00 97.50 92 ARG A N 1
ATOM 730 C CA . ARG A 1 92 ? -9.236 1.267 19.842 1.00 97.50 92 ARG A CA 1
ATOM 731 C C . ARG A 1 92 ? -8.890 0.090 18.942 1.00 97.50 92 ARG A C 1
ATOM 733 O O . ARG A 1 92 ? -9.671 -0.850 18.855 1.00 97.50 92 ARG A O 1
ATOM 740 N N . THR A 1 93 ? -7.707 0.130 18.349 1.00 98.62 93 THR A N 1
ATOM 741 C CA . THR A 1 93 ? -7.114 -1.000 17.636 1.00 98.62 93 THR A CA 1
ATOM 742 C C . THR A 1 93 ? -5.659 -1.144 18.053 1.00 98.62 93 THR A C 1
ATOM 744 O O . THR A 1 93 ? -4.986 -0.141 18.303 1.00 98.62 93 THR A O 1
ATOM 747 N N . ASP A 1 94 ? -5.186 -2.385 18.113 1.00 98.50 94 ASP A N 1
ATOM 748 C CA . ASP A 1 94 ? -3.787 -2.705 18.396 1.00 98.50 94 ASP A CA 1
ATOM 749 C C . ASP A 1 94 ? -3.007 -3.020 17.097 1.00 98.50 94 ASP A C 1
ATOM 751 O O . ASP A 1 94 ? -1.809 -3.293 17.146 1.00 98.50 94 ASP A O 1
ATOM 755 N N . ILE A 1 95 ? -3.650 -2.933 15.919 1.00 98.75 95 ILE A N 1
ATOM 756 C CA . ILE A 1 95 ? -3.064 -3.274 14.608 1.00 98.75 95 ILE A CA 1
ATOM 757 C C . ILE A 1 95 ? -1.769 -2.501 14.342 1.00 98.75 95 ILE A C 1
ATOM 759 O O . ILE A 1 95 ? -0.754 -3.096 13.984 1.00 98.75 95 ILE A O 1
ATOM 763 N N . GLU A 1 96 ? -1.753 -1.184 14.567 1.00 98.56 96 GLU A N 1
ATOM 764 C CA . GLU A 1 96 ? -0.539 -0.378 14.386 1.00 98.56 96 GLU A CA 1
ATOM 765 C C . GLU A 1 96 ? 0.605 -0.860 15.295 1.00 98.56 96 GLU A C 1
ATOM 767 O O . GLU A 1 96 ? 1.755 -0.944 14.859 1.00 98.56 96 GLU A O 1
ATOM 772 N N . ILE A 1 97 ? 0.293 -1.218 16.545 1.00 98.56 97 ILE A N 1
ATOM 773 C CA . ILE A 1 97 ? 1.270 -1.715 17.523 1.00 98.56 97 ILE A CA 1
ATOM 774 C C . ILE A 1 97 ? 1.842 -3.054 17.051 1.00 98.56 97 ILE A C 1
ATOM 776 O O . ILE A 1 97 ? 3.065 -3.211 17.017 1.00 98.56 97 ILE A O 1
ATOM 780 N N . ILE A 1 98 ? 0.978 -3.980 16.625 1.00 98.75 98 ILE A N 1
ATOM 781 C CA . ILE A 1 98 ? 1.369 -5.288 16.083 1.00 98.75 98 ILE A CA 1
ATOM 782 C C . ILE A 1 98 ? 2.300 -5.102 14.879 1.00 98.75 98 ILE A C 1
ATOM 784 O O . ILE A 1 98 ? 3.386 -5.681 14.838 1.00 98.75 98 ILE A O 1
ATOM 788 N N . ILE A 1 99 ? 1.929 -4.242 13.924 1.00 98.75 99 ILE A N 1
ATOM 789 C CA . ILE A 1 99 ? 2.755 -3.968 12.740 1.00 98.75 99 ILE A CA 1
ATOM 790 C C . ILE A 1 99 ? 4.114 -3.394 13.155 1.00 98.75 99 ILE A C 1
ATOM 792 O O . ILE A 1 99 ? 5.144 -3.870 12.681 1.00 98.75 99 ILE A O 1
ATOM 796 N N . ARG A 1 100 ? 4.156 -2.409 14.065 1.00 98.69 100 ARG A N 1
ATOM 797 C CA . ARG A 1 100 ? 5.416 -1.811 14.548 1.00 98.69 100 ARG A CA 1
ATOM 798 C C . ARG A 1 100 ? 6.336 -2.842 15.197 1.00 98.69 100 ARG A C 1
ATOM 800 O O . ARG A 1 100 ? 7.540 -2.818 14.942 1.00 98.69 100 ARG A O 1
ATOM 807 N N . GLN A 1 101 ? 5.787 -3.739 16.014 1.00 98.69 101 GLN A N 1
ATOM 808 C CA . GLN A 1 101 ? 6.554 -4.805 16.660 1.00 98.69 101 GLN A CA 1
ATOM 809 C C . GLN A 1 101 ? 7.173 -5.749 15.624 1.00 98.69 101 GLN A C 1
ATOM 811 O O . GLN A 1 101 ? 8.380 -5.989 15.666 1.00 98.69 101 GLN A O 1
ATOM 816 N N . ARG A 1 102 ? 6.387 -6.200 14.643 1.00 98.50 102 ARG A N 1
ATOM 817 C CA . ARG A 1 102 ? 6.859 -7.114 13.591 1.00 98.50 102 ARG A CA 1
ATOM 818 C C . ARG A 1 102 ? 7.840 -6.453 12.616 1.00 98.50 102 ARG A C 1
ATOM 820 O O . ARG A 1 102 ? 8.816 -7.073 12.202 1.00 98.50 102 ARG A O 1
ATOM 827 N N . VAL A 1 103 ? 7.661 -5.164 12.309 1.00 98.00 103 VAL A N 1
ATOM 828 C CA . VAL A 1 103 ? 8.650 -4.364 11.557 1.00 98.00 103 VAL A CA 1
ATOM 829 C C . VAL A 1 103 ? 9.969 -4.271 12.330 1.00 98.00 103 VAL A C 1
ATOM 831 O O . VAL A 1 103 ? 11.030 -4.505 11.756 1.00 98.00 103 VAL A O 1
ATOM 834 N N . LYS A 1 104 ? 9.930 -3.988 13.641 1.00 98.19 104 LYS A N 1
ATOM 835 C CA . LYS A 1 104 ? 11.133 -3.948 14.495 1.00 98.19 104 LYS A CA 1
ATOM 836 C C . LYS A 1 104 ? 11.836 -5.309 14.563 1.00 98.19 104 LYS A C 1
ATOM 838 O O . LYS A 1 104 ? 13.063 -5.354 14.594 1.00 98.19 104 LYS A O 1
ATOM 843 N N . ALA A 1 105 ? 11.067 -6.396 14.536 1.00 98.25 105 ALA A N 1
ATOM 844 C CA . ALA A 1 105 ? 11.568 -7.765 14.450 1.00 98.25 105 ALA A CA 1
ATOM 845 C C . ALA A 1 105 ? 12.099 -8.151 13.051 1.00 98.25 105 ALA A C 1
ATOM 847 O O . ALA A 1 105 ? 12.580 -9.265 12.877 1.00 98.25 105 ALA A O 1
ATOM 848 N N . LYS A 1 106 ? 12.068 -7.235 12.067 1.00 97.75 106 LYS A N 1
ATOM 849 C CA . LYS A 1 106 ? 12.488 -7.458 10.670 1.00 97.75 106 LYS A CA 1
ATOM 850 C C . LYS A 1 106 ? 11.689 -8.553 9.950 1.00 97.75 106 LYS A C 1
ATOM 852 O O . LYS A 1 106 ? 12.202 -9.209 9.053 1.00 97.75 106 LYS A O 1
ATOM 857 N N . GLU A 1 107 ? 10.418 -8.715 10.308 1.00 98.25 107 GLU A N 1
ATOM 858 C CA . GLU A 1 107 ? 9.513 -9.705 9.703 1.00 98.25 107 GLU A CA 1
ATOM 859 C C . GLU A 1 107 ? 8.715 -9.151 8.512 1.00 98.25 107 GLU A C 1
ATOM 861 O O . GLU A 1 107 ? 7.897 -9.858 7.922 1.00 98.25 107 GLU A O 1
ATOM 866 N N . CYS A 1 108 ? 8.884 -7.868 8.182 1.00 97.94 108 CYS A N 1
ATOM 867 C CA . CYS A 1 108 ? 8.171 -7.234 7.081 1.00 97.94 108 CYS A CA 1
ATOM 868 C C . CYS A 1 108 ? 8.947 -7.309 5.762 1.00 97.94 108 CYS A C 1
ATOM 870 O O . CYS A 1 108 ? 10.173 -7.237 5.729 1.00 97.94 108 CYS A O 1
ATOM 872 N N . TRP A 1 109 ? 8.197 -7.302 4.664 1.00 97.00 109 TRP A N 1
ATOM 873 C CA . TRP A 1 109 ? 8.699 -7.329 3.290 1.00 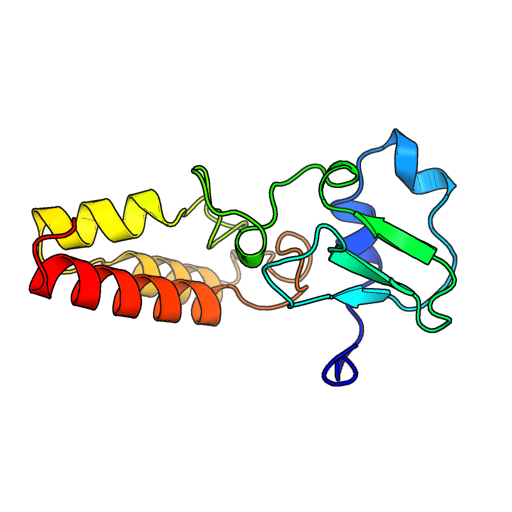97.00 109 TRP A CA 1
ATOM 874 C C . TRP A 1 109 ? 8.150 -6.143 2.486 1.00 97.00 109 TRP A C 1
ATOM 876 O O . TRP A 1 109 ? 7.855 -6.285 1.304 1.00 97.00 109 TRP A O 1
ATOM 886 N N . CYS A 1 110 ? 7.947 -4.985 3.129 1.00 96.62 110 CYS A N 1
ATOM 887 C CA . CYS A 1 110 ? 7.239 -3.832 2.553 1.00 96.62 110 CYS A CA 1
ATOM 888 C C . CYS A 1 110 ? 7.787 -3.423 1.180 1.00 96.62 110 CYS A C 1
ATOM 890 O O . CYS A 1 110 ? 7.012 -3.204 0.258 1.00 96.62 110 CYS A O 1
ATOM 892 N N . GLU A 1 111 ? 9.111 -3.416 1.028 1.00 95.06 111 GLU A N 1
ATOM 893 C CA . GLU A 1 111 ? 9.796 -3.071 -0.223 1.00 95.06 111 GLU A CA 1
ATOM 894 C C . GLU A 1 111 ? 9.507 -4.046 -1.374 1.00 95.06 111 GLU A C 1
ATOM 896 O O . GLU A 1 111 ? 9.824 -3.742 -2.513 1.00 95.06 111 GLU A O 1
ATOM 901 N N . LYS A 1 112 ? 8.911 -5.215 -1.119 1.00 95.94 112 LYS A N 1
ATOM 902 C CA . LYS A 1 112 ? 8.523 -6.196 -2.149 1.00 95.94 112 LYS A CA 1
ATOM 903 C C . LYS A 1 112 ? 7.011 -6.380 -2.247 1.00 95.94 112 LYS A C 1
ATOM 905 O O . LYS A 1 112 ? 6.493 -6.573 -3.337 1.00 95.94 112 LYS A O 1
ATOM 910 N N . ALA A 1 113 ? 6.325 -6.352 -1.108 1.00 97.06 113 ALA A N 1
ATOM 911 C CA . ALA A 1 113 ? 4.914 -6.704 -1.003 1.00 97.06 113 ALA A CA 1
ATOM 912 C C . ALA A 1 113 ? 3.971 -5.497 -1.101 1.00 97.06 113 ALA A C 1
ATOM 914 O O . ALA A 1 113 ? 2.816 -5.668 -1.474 1.00 97.06 113 ALA A O 1
ATOM 915 N N . ASN A 1 114 ? 4.421 -4.290 -0.737 1.00 98.12 114 ASN A N 1
ATOM 916 C CA . ASN A 1 114 ? 3.588 -3.092 -0.814 1.00 98.12 114 ASN A CA 1
ATOM 917 C C . ASN A 1 114 ? 3.745 -2.442 -2.195 1.00 98.12 114 ASN A C 1
ATOM 919 O O . ASN A 1 114 ? 4.877 -2.101 -2.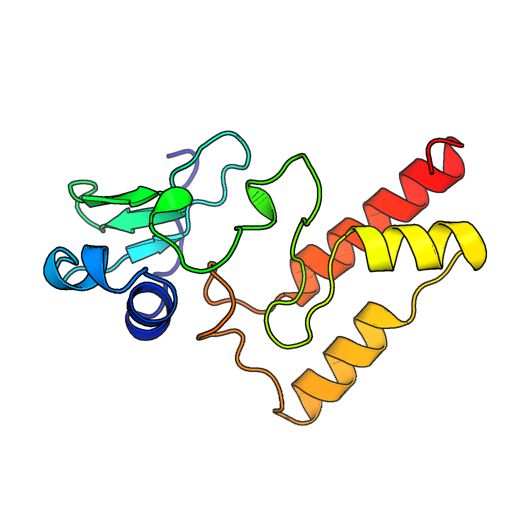544 1.00 98.12 114 ASN A O 1
ATOM 923 N N . PRO A 1 115 ? 2.659 -2.191 -2.952 1.00 97.88 115 PRO A N 1
ATOM 924 C CA . PRO A 1 115 ? 2.737 -1.524 -4.245 1.00 97.88 115 PRO A CA 1
ATOM 925 C C . PRO A 1 115 ? 3.516 -0.204 -4.234 1.00 97.88 115 PRO A C 1
ATOM 927 O O . PRO A 1 115 ? 4.208 0.094 -5.200 1.00 97.88 115 PRO A O 1
ATOM 930 N N . SER A 1 116 ? 3.491 0.567 -3.144 1.00 96.75 116 SER A N 1
ATOM 931 C CA . SER A 1 116 ? 4.271 1.812 -3.059 1.00 96.75 116 SER A CA 1
ATOM 932 C C . SER A 1 116 ? 5.781 1.608 -2.877 1.00 96.75 116 SER A C 1
ATOM 934 O O . SER A 1 116 ? 6.536 2.577 -2.915 1.00 96.75 116 SER A O 1
ATOM 936 N N . GLY A 1 117 ? 6.230 0.379 -2.599 1.00 96.19 117 GLY A N 1
ATOM 937 C CA . GLY A 1 117 ? 7.592 0.067 -2.158 1.00 96.19 117 GLY A CA 1
ATOM 938 C C . GLY A 1 117 ? 7.929 0.584 -0.752 1.00 96.19 117 GLY A C 1
ATOM 939 O O . GLY A 1 117 ? 9.054 0.414 -0.291 1.00 96.19 117 GLY A O 1
ATOM 940 N N . GLY A 1 118 ? 6.979 1.222 -0.057 1.00 95.12 118 GLY A N 1
ATOM 941 C CA . GLY A 1 118 ? 7.178 1.858 1.245 1.00 95.12 118 GLY A CA 1
ATOM 942 C C . GLY A 1 118 ? 6.517 1.122 2.413 1.00 95.12 118 GLY A C 1
ATOM 943 O O . GLY A 1 118 ? 5.707 0.207 2.252 1.00 95.12 118 GLY A O 1
ATOM 944 N N . CYS A 1 119 ? 6.841 1.546 3.637 1.00 96.94 119 CYS A N 1
ATOM 945 C CA . CYS A 1 119 ? 6.220 1.010 4.849 1.00 96.94 119 CYS A CA 1
ATOM 946 C C . CYS A 1 119 ? 4.723 1.368 4.931 1.00 96.94 119 CYS A C 1
ATOM 948 O O . CYS A 1 119 ? 4.345 2.526 4.774 1.00 96.94 119 CYS A O 1
ATOM 950 N N . CYS A 1 120 ? 3.877 0.384 5.250 1.00 98.00 120 CYS A N 1
ATOM 951 C CA . CYS A 1 120 ? 2.420 0.537 5.366 1.00 98.00 120 CYS A CA 1
ATOM 952 C C . CYS A 1 120 ? 1.939 1.407 6.543 1.00 98.00 120 CYS A C 1
ATOM 954 O O . CYS A 1 120 ? 0.782 1.818 6.561 1.00 98.00 120 CYS A O 1
ATOM 956 N N . LEU A 1 121 ? 2.796 1.696 7.531 1.00 98.12 121 LEU A N 1
ATOM 957 C CA . LEU A 1 121 ? 2.390 2.369 8.773 1.00 98.12 121 LEU A CA 1
ATOM 958 C C . LEU A 1 121 ? 1.737 3.740 8.544 1.00 98.12 121 LEU A C 1
ATOM 960 O O . LEU A 1 121 ? 0.872 4.125 9.329 1.00 98.12 121 LEU A O 1
ATOM 964 N N . GLY A 1 122 ? 2.122 4.459 7.485 1.00 96.69 122 GLY A N 1
ATOM 965 C CA . GLY A 1 122 ? 1.477 5.720 7.107 1.00 96.69 122 GLY A CA 1
ATOM 966 C C . GLY A 1 122 ? -0.008 5.536 6.782 1.00 96.69 122 GLY A C 1
ATOM 967 O O . GLY A 1 122 ? -0.852 6.182 7.402 1.00 96.69 122 GLY A O 1
ATOM 968 N N . GLU A 1 123 ? -0.324 4.591 5.893 1.00 97.56 123 GLU A N 1
ATOM 969 C CA . GLU A 1 123 ? -1.704 4.269 5.498 1.00 97.56 123 GLU A CA 1
ATOM 970 C C . GLU A 1 123 ? -2.510 3.678 6.659 1.00 97.56 123 GLU A C 1
ATOM 972 O O . GLU A 1 123 ? -3.654 4.067 6.880 1.00 97.56 123 GLU A O 1
ATOM 977 N N . VAL A 1 124 ? -1.899 2.815 7.477 1.00 98.69 124 VAL A N 1
ATOM 978 C CA . VAL A 1 124 ? -2.546 2.270 8.684 1.00 98.69 124 VAL A CA 1
ATOM 979 C C . VAL A 1 124 ? -2.912 3.389 9.663 1.00 98.69 124 VAL A C 1
ATOM 981 O O . VAL A 1 124 ? -4.039 3.448 10.151 1.00 98.69 124 VAL A O 1
ATOM 984 N N . THR A 1 125 ? -1.990 4.322 9.923 1.00 98.44 125 THR A N 1
ATOM 985 C CA . THR A 1 125 ?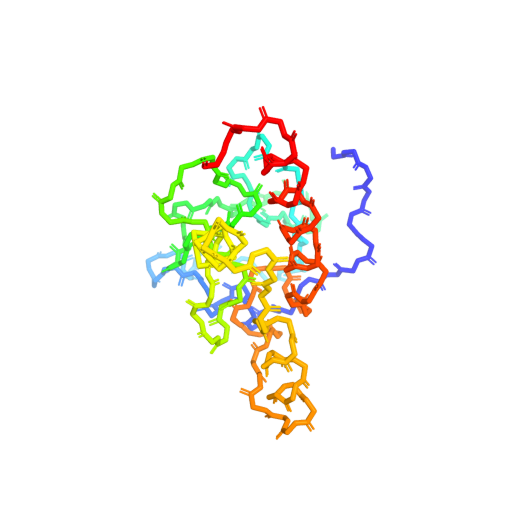 -2.241 5.462 10.823 1.00 98.44 125 THR A CA 1
ATOM 986 C C . THR A 1 125 ? -3.368 6.350 10.293 1.00 98.44 125 THR A C 1
ATOM 988 O O . THR A 1 125 ? -4.193 6.839 11.070 1.00 98.44 125 THR A O 1
ATOM 991 N N . LYS A 1 126 ? -3.412 6.568 8.973 1.00 98.06 126 LYS A N 1
ATOM 992 C CA . LYS A 1 126 ? -4.477 7.322 8.305 1.00 98.06 126 LYS A CA 1
ATOM 993 C C . LYS A 1 126 ? -5.833 6.624 8.472 1.00 98.06 126 LYS A C 1
ATOM 995 O O . LYS A 1 126 ? -6.755 7.253 8.988 1.00 98.06 126 LYS A O 1
ATOM 1000 N N . ALA A 1 127 ? -5.914 5.326 8.182 1.00 98.31 127 ALA A N 1
ATOM 1001 C CA . ALA A 1 127 ? -7.138 4.537 8.328 1.00 98.31 127 ALA A CA 1
ATOM 1002 C C . ALA A 1 127 ? -7.677 4.531 9.772 1.00 98.31 127 ALA A C 1
ATOM 1004 O O . ALA A 1 127 ? -8.882 4.640 9.990 1.00 98.31 127 ALA A O 1
ATOM 1005 N N . ILE A 1 128 ? -6.798 4.475 10.782 1.00 98.62 128 ILE A N 1
ATOM 1006 C CA . ILE A 1 128 ? -7.195 4.560 12.200 1.00 98.62 128 ILE A CA 1
ATOM 1007 C C . ILE A 1 128 ? -7.838 5.912 12.522 1.00 98.62 128 ILE A C 1
ATOM 1009 O O . ILE A 1 128 ? -8.838 5.967 13.244 1.00 98.62 128 ILE A O 1
ATOM 1013 N N . LYS A 1 129 ? -7.267 7.015 12.021 1.00 98.38 129 LYS A N 1
ATOM 1014 C CA . LYS A 1 129 ? -7.827 8.360 12.225 1.00 98.38 129 LYS A CA 1
ATOM 1015 C C . LYS A 1 129 ? -9.198 8.482 11.567 1.00 98.38 129 LYS A C 1
ATOM 1017 O O . LYS A 1 129 ? -10.133 8.939 12.218 1.00 98.38 129 LYS A O 1
ATOM 1022 N N . GLU A 1 130 ? -9.323 8.029 10.324 1.00 97.62 130 GLU A N 1
ATOM 1023 C CA . GLU A 1 130 ? -10.580 8.045 9.569 1.00 97.62 130 GLU A CA 1
ATOM 1024 C C . GLU A 1 130 ? -11.666 7.211 10.259 1.00 97.62 130 GLU A C 1
ATOM 1026 O O . GLU A 1 130 ? -12.765 7.710 10.488 1.00 97.62 130 GLU A O 1
ATOM 1031 N N . ALA A 1 131 ? -11.345 5.993 10.706 1.00 98.06 131 ALA A N 1
ATOM 1032 C CA . ALA A 1 131 ? -12.282 5.150 11.447 1.00 98.06 131 ALA A CA 1
ATOM 1033 C C . ALA A 1 131 ? -12.768 5.815 12.749 1.00 98.06 131 ALA A C 1
ATOM 1035 O O . ALA A 1 131 ? -13.952 5.770 13.072 1.00 98.06 131 ALA A O 1
ATOM 1036 N N . LYS A 1 132 ? -11.890 6.491 13.500 1.00 97.62 132 LYS A N 1
ATOM 1037 C CA . LYS A 1 132 ? -12.306 7.227 14.709 1.00 97.62 132 LYS A CA 1
ATOM 1038 C C . LYS A 1 132 ? -13.257 8.384 14.395 1.00 97.62 132 LYS A C 1
ATOM 1040 O O . LYS A 1 132 ? -14.204 8.596 15.151 1.00 97.62 132 LYS A O 1
ATOM 1045 N N . VAL A 1 133 ? -13.022 9.106 13.297 1.00 97.69 133 VAL A N 1
ATOM 1046 C CA . VAL A 1 133 ? -13.923 10.171 12.828 1.00 97.69 133 VAL A CA 1
ATOM 1047 C C . VAL A 1 133 ? -15.290 9.591 12.462 1.00 97.69 133 VAL A C 1
ATOM 1049 O O . VAL A 1 133 ? -16.298 10.073 12.975 1.00 97.69 133 VAL A O 1
ATOM 1052 N N . LEU A 1 134 ? -15.323 8.514 11.670 1.00 96.25 134 LEU A N 1
ATOM 1053 C CA . LEU A 1 134 ? -16.565 7.836 11.285 1.00 96.25 134 LEU A CA 1
ATOM 1054 C C . LEU A 1 134 ? -17.338 7.316 12.508 1.00 96.25 134 LEU A C 1
ATOM 1056 O O . LEU A 1 134 ? -18.548 7.514 12.595 1.00 96.25 134 LEU A O 1
ATOM 1060 N N . ARG A 1 135 ? -16.647 6.745 13.508 1.00 94.56 135 ARG A N 1
ATOM 1061 C CA . ARG A 1 135 ? -17.273 6.339 14.778 1.00 94.56 135 ARG A CA 1
ATOM 1062 C C . ARG A 1 135 ? -17.942 7.515 15.484 1.00 94.56 135 ARG A C 1
ATOM 1064 O O . ARG A 1 135 ? -19.067 7.386 15.953 1.00 94.56 135 ARG A O 1
ATOM 1071 N N . GLY A 1 136 ? -17.236 8.642 15.599 1.00 93.44 136 GLY A N 1
ATOM 1072 C CA . GLY A 1 136 ? -17.746 9.846 16.262 1.00 93.44 136 GLY A CA 1
ATOM 1073 C C . GLY A 1 136 ? -18.979 10.437 15.574 1.00 93.44 136 GLY A C 1
ATOM 1074 O O . GLY A 1 136 ? -19.763 11.123 16.221 1.00 93.44 136 GLY A O 1
ATOM 1075 N N . GLN A 1 137 ? -19.163 10.134 14.289 1.00 94.38 137 GLN A N 1
ATOM 1076 C CA . GLN A 1 137 ? -20.316 10.527 13.479 1.00 94.38 137 GLN A CA 1
ATOM 1077 C C . GLN A 1 137 ? -21.446 9.481 13.473 1.00 94.38 137 GLN A C 1
ATOM 1079 O O . GLN A 1 137 ? -22.503 9.752 12.915 1.00 94.38 137 GLN A O 1
ATOM 1084 N N . GLY A 1 138 ? -21.250 8.306 14.086 1.00 90.06 138 GLY A N 1
ATOM 1085 C CA . GLY A 1 138 ? -22.213 7.199 14.036 1.00 90.06 138 GLY A CA 1
ATOM 1086 C C . GLY A 1 138 ? -22.262 6.465 12.689 1.00 90.06 138 GLY A C 1
ATOM 1087 O O . GLY A 1 138 ? -23.242 5.783 12.411 1.00 90.06 138 GLY A O 1
ATOM 1088 N N . SER A 1 139 ? -21.219 6.605 11.865 1.00 87.12 139 SER A N 1
ATOM 1089 C CA . SER A 1 139 ? -21.125 6.074 10.495 1.00 87.12 139 SER A CA 1
ATOM 1090 C C . SER A 1 139 ? -20.244 4.815 10.389 1.00 87.12 139 SER A C 1
ATOM 1092 O O . SER A 1 139 ? -19.685 4.548 9.325 1.00 87.12 139 SER A O 1
ATOM 1094 N N . LEU A 1 140 ? -20.073 4.081 11.498 1.00 83.94 140 LEU A N 1
ATOM 1095 C CA . LEU A 1 140 ? -19.380 2.784 11.588 1.00 83.94 140 LEU A CA 1
ATOM 1096 C C . LEU A 1 140 ? -20.282 1.699 12.170 1.00 83.94 140 LEU A C 1
ATOM 1098 O O . LEU A 1 140 ? -21.075 2.026 13.080 1.00 83.94 140 LEU A O 1
#

Secondary structure (DSSP, 8-state):
--S--SSPBPHHHHHHHB-GGGGGG--SS-EEE---TT-SEEEEETTS--EEEGGGBSS--GGG-SSS--EEETTTTEEHHHHHHHHHHHS---HHHHHHHHHHTT---HHHHSTTSS-THHHHHHHHHHHHHHHHTT--

Sequence (140 aa):
MNGKPTKPVARTTVEGLLKPEFKPNLLPQSYYFCNAPDCDIVYVSEGEDHLVTKDMLIVRVGIKETEDPIPLCYCFGFERADVQEDIRRKNRTDIEIIIRQRVKAKECWCEKANPSGGCCLGEVTKAIKEAKVLRGQGSL

Radius of gyration: 16.06 Å; chains: 1; bounding box: 36×30×44 Å